Protein AF-B0SV85-F1 (afdb_monomer_lite)

Structure (mmCIF, N/CA/C/O backbone):
data_AF-B0SV85-F1
#
_entry.id   AF-B0SV85-F1
#
loop_
_atom_site.group_PDB
_atom_site.id
_atom_site.type_symbol
_atom_site.label_atom_id
_atom_site.label_alt_id
_atom_site.label_comp_id
_atom_site.label_asym_id
_atom_site.label_entity_id
_atom_site.label_seq_id
_atom_site.pdbx_PDB_ins_code
_atom_site.Cartn_x
_atom_site.Cartn_y
_atom_site.Cartn_z
_atom_site.occupancy
_at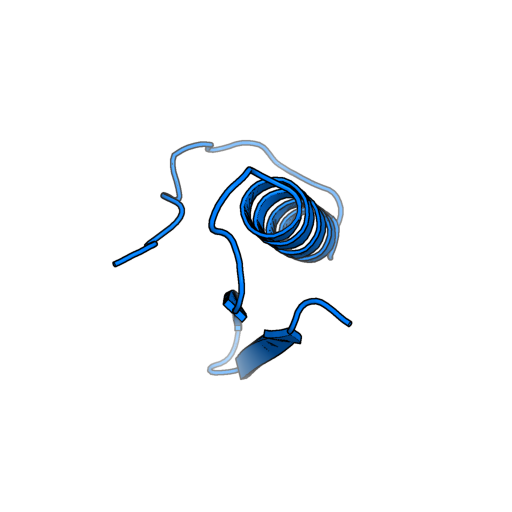om_site.B_iso_or_equiv
_atom_site.auth_seq_id
_atom_site.auth_comp_id
_atom_site.auth_asym_id
_atom_site.auth_atom_id
_atom_site.pdbx_PDB_model_num
ATOM 1 N N . MET A 1 1 ? -8.818 11.129 0.249 1.00 36.41 1 MET A N 1
ATOM 2 C CA . MET A 1 1 ? -7.635 12.012 0.297 1.00 36.41 1 MET A CA 1
ATOM 3 C C . MET A 1 1 ? -6.484 11.249 0.949 1.00 36.41 1 MET A C 1
ATOM 5 O O . MET A 1 1 ? -6.194 11.463 2.113 1.00 36.41 1 MET A O 1
ATOM 9 N N . THR A 1 2 ? -5.865 10.308 0.227 1.00 34.56 2 THR A N 1
ATOM 10 C CA . THR A 1 2 ? -4.624 9.644 0.672 1.00 34.56 2 THR A CA 1
ATOM 11 C C . THR A 1 2 ? -3.856 9.210 -0.574 1.00 34.56 2 THR A C 1
ATOM 13 O O . THR A 1 2 ? -4.014 8.100 -1.067 1.00 34.56 2 THR A O 1
ATOM 16 N N . ALA A 1 3 ? -3.087 10.133 -1.147 1.00 39.50 3 ALA A N 1
ATOM 17 C CA . ALA A 1 3 ? -2.098 9.826 -2.172 1.00 39.50 3 ALA A CA 1
ATOM 18 C C . ALA A 1 3 ? -0.752 9.677 -1.454 1.00 39.50 3 ALA A C 1
ATOM 20 O O . ALA A 1 3 ? -0.105 10.669 -1.122 1.00 39.50 3 ALA A O 1
ATOM 21 N N . ALA A 1 4 ? -0.376 8.438 -1.128 1.00 44.75 4 ALA A N 1
ATOM 22 C CA . ALA A 1 4 ? 0.942 8.142 -0.585 1.00 44.75 4 ALA A CA 1
ATOM 23 C C . ALA A 1 4 ? 1.986 8.378 -1.686 1.00 44.75 4 ALA A C 1
ATOM 25 O O . ALA A 1 4 ? 1.975 7.757 -2.745 1.00 44.75 4 ALA A O 1
ATOM 26 N N . TYR A 1 5 ? 2.834 9.356 -1.423 1.00 50.22 5 TYR A N 1
ATOM 27 C CA . TYR A 1 5 ? 3.728 10.022 -2.352 1.00 50.22 5 TYR A CA 1
ATOM 28 C C . TYR A 1 5 ? 4.953 9.163 -2.741 1.00 50.22 5 TYR A C 1
ATOM 30 O O . TYR A 1 5 ? 5.549 8.483 -1.904 1.00 50.22 5 TYR A O 1
ATOM 38 N N . VAL A 1 6 ? 5.330 9.209 -4.025 1.00 45.84 6 VAL A N 1
ATOM 39 C CA . VAL A 1 6 ? 6.507 8.552 -4.626 1.00 45.84 6 VAL A CA 1
ATOM 40 C C . VAL A 1 6 ? 7.699 9.509 -4.503 1.00 45.84 6 VAL A C 1
ATOM 42 O O . VAL A 1 6 ? 7.819 10.422 -5.315 1.00 45.84 6 VAL A O 1
ATOM 45 N N . ARG A 1 7 ? 8.556 9.364 -3.478 1.00 45.72 7 ARG A N 1
ATOM 46 C CA . ARG A 1 7 ? 9.728 10.255 -3.297 1.00 45.72 7 ARG A CA 1
ATOM 47 C C . ARG A 1 7 ? 11.102 9.591 -3.234 1.00 45.72 7 ARG A C 1
ATOM 49 O O . ARG A 1 7 ? 12.074 10.310 -3.053 1.00 45.72 7 ARG A O 1
ATOM 56 N N . ASP A 1 8 ? 11.224 8.280 -3.420 1.00 50.09 8 ASP A N 1
ATOM 57 C CA . ASP A 1 8 ? 12.522 7.617 -3.247 1.00 50.09 8 ASP A CA 1
ATOM 58 C C . ASP A 1 8 ? 13.030 6.973 -4.536 1.00 50.09 8 ASP A C 1
ATOM 60 O O . ASP A 1 8 ? 12.461 6.000 -5.026 1.00 50.09 8 ASP A O 1
ATOM 64 N N . GLY A 1 9 ? 14.158 7.480 -5.043 1.00 55.31 9 GLY A N 1
ATOM 65 C CA . GLY A 1 9 ? 14.977 6.875 -6.102 1.00 55.31 9 GLY A CA 1
ATOM 66 C C . GLY A 1 9 ? 15.765 5.642 -5.635 1.00 55.31 9 GLY A C 1
ATOM 67 O O . GLY A 1 9 ? 16.902 5.434 -6.053 1.00 55.31 9 GLY A O 1
ATOM 68 N N . ILE A 1 10 ? 15.187 4.841 -4.735 1.00 66.25 10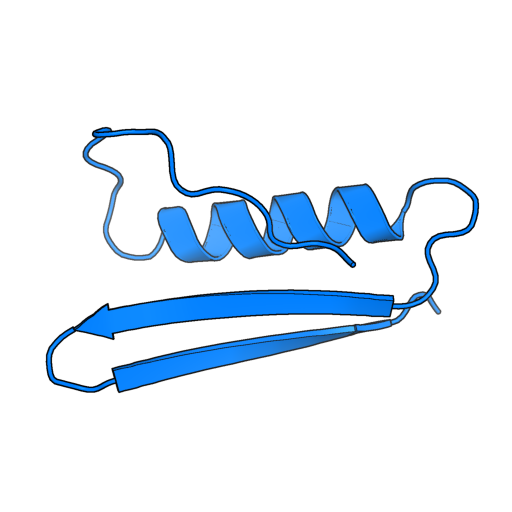 ILE A N 1
ATOM 69 C CA . ILE A 1 10 ? 15.788 3.621 -4.188 1.00 66.25 10 ILE A CA 1
ATOM 70 C C . ILE A 1 10 ? 15.508 2.451 -5.132 1.00 66.25 10 ILE A C 1
ATOM 72 O O . ILE A 1 10 ? 14.359 2.155 -5.461 1.00 66.25 10 ILE A O 1
ATOM 76 N N . ARG A 1 11 ? 16.564 1.726 -5.516 1.00 62.66 11 ARG A N 1
ATOM 77 C CA . ARG A 1 11 ? 16.438 0.440 -6.207 1.00 62.66 11 ARG A CA 1
ATOM 78 C C . ARG A 1 11 ? 15.951 -0.611 -5.210 1.00 62.66 11 ARG A C 1
ATOM 80 O O . ARG A 1 11 ? 16.731 -1.120 -4.411 1.00 62.66 11 ARG A O 1
ATOM 87 N N . THR A 1 12 ? 14.661 -0.917 -5.245 1.00 66.19 12 THR A N 1
ATOM 88 C CA . THR A 1 12 ? 14.059 -2.000 -4.464 1.00 66.19 12 THR A CA 1
ATOM 89 C C . THR A 1 12 ? 14.047 -3.301 -5.276 1.00 66.19 12 THR A C 1
ATOM 91 O O . THR A 1 12 ? 14.007 -3.259 -6.509 1.00 66.19 12 THR A O 1
ATOM 94 N N . PRO A 1 13 ? 14.076 -4.476 -4.623 1.00 76.19 13 PRO A N 1
ATOM 95 C CA . PRO A 1 13 ? 13.780 -5.740 -5.291 1.00 76.19 13 PRO A CA 1
ATOM 96 C C . PRO A 1 13 ? 12.431 -5.669 -6.019 1.00 76.19 13 PRO A C 1
ATOM 98 O O . PRO A 1 13 ? 11.496 -5.019 -5.540 1.00 76.19 13 PRO A O 1
ATOM 101 N N . PHE A 1 14 ? 12.315 -6.341 -7.167 1.00 71.75 14 PHE A N 1
ATOM 102 C CA . PHE A 1 14 ? 11.079 -6.350 -7.952 1.00 71.75 14 PHE A CA 1
ATOM 103 C C . PHE A 1 14 ? 9.893 -6.800 -7.078 1.00 71.75 14 PHE A C 1
ATOM 105 O O . PHE A 1 14 ? 9.967 -7.815 -6.391 1.00 71.75 14 PHE A O 1
ATOM 112 N N . GLY A 1 15 ? 8.823 -6.001 -7.038 1.00 72.81 15 GLY A N 1
ATOM 113 C CA . GLY A 1 15 ? 7.647 -6.242 -6.189 1.00 72.81 15 GLY A CA 1
ATOM 114 C C . GLY A 1 15 ? 7.728 -5.713 -4.745 1.00 72.81 15 GLY A C 1
ATOM 115 O O . GLY A 1 15 ? 6.682 -5.491 -4.130 1.00 72.81 15 GLY A O 1
ATOM 116 N N . ALA A 1 16 ? 8.914 -5.397 -4.210 1.00 82.44 16 ALA A N 1
ATOM 117 C CA . ALA A 1 16 ? 9.049 -4.879 -2.842 1.00 82.44 16 ALA A CA 1
ATOM 118 C C . ALA A 1 16 ? 8.418 -3.485 -2.671 1.00 82.44 16 ALA A C 1
ATOM 120 O O . ALA A 1 16 ? 7.856 -3.185 -1.617 1.00 82.44 16 ALA A O 1
ATOM 121 N N . SER A 1 17 ? 8.426 -2.652 -3.719 1.00 80.81 17 SER A N 1
ATOM 122 C CA . SER A 1 17 ? 7.702 -1.371 -3.719 1.00 80.81 17 SER A CA 1
ATOM 123 C C . SER A 1 17 ? 6.194 -1.564 -3.536 1.00 80.81 17 SER A C 1
ATOM 125 O O . SER A 1 17 ? 5.586 -0.848 -2.744 1.00 80.81 17 SER A O 1
ATOM 127 N N . GLY A 1 18 ? 5.602 -2.566 -4.196 1.00 83.25 18 GLY A N 1
ATOM 128 C CA . GLY A 1 18 ? 4.182 -2.896 -4.052 1.00 83.25 18 GLY A CA 1
ATOM 129 C C . GLY A 1 18 ? 3.838 -3.392 -2.648 1.00 83.25 18 GLY A C 1
ATOM 130 O O . GLY A 1 18 ? 2.892 -2.895 -2.037 1.00 83.25 18 GLY A O 1
ATOM 131 N N . ALA A 1 19 ? 4.655 -4.295 -2.095 1.00 85.62 19 ALA A N 1
ATOM 132 C CA . ALA A 1 19 ? 4.496 -4.776 -0.720 1.00 85.62 19 ALA A CA 1
ATOM 133 C C . ALA A 1 19 ? 4.621 -3.636 0.305 1.00 85.62 19 ALA A C 1
ATOM 135 O O . ALA A 1 19 ? 3.813 -3.533 1.228 1.00 85.62 19 ALA A O 1
ATOM 136 N N . ARG A 1 20 ? 5.580 -2.720 0.110 1.00 86.19 20 ARG A N 1
ATOM 137 C CA . ARG A 1 20 ? 5.735 -1.527 0.952 1.00 86.19 20 ARG A CA 1
ATOM 138 C C . ARG A 1 20 ? 4.512 -0.615 0.874 1.00 86.19 20 ARG A C 1
ATOM 140 O O . ARG A 1 20 ? 4.078 -0.109 1.904 1.00 86.19 20 ARG A O 1
ATOM 147 N N . MET A 1 21 ? 3.957 -0.394 -0.319 1.00 86.25 21 MET A N 1
ATOM 148 C CA . MET A 1 21 ? 2.750 0.423 -0.491 1.00 86.25 21 MET A CA 1
ATOM 149 C C . MET A 1 21 ? 1.540 -0.209 0.200 1.00 86.25 21 MET A C 1
ATOM 151 O O . MET A 1 21 ? 0.825 0.493 0.912 1.00 86.25 21 MET A O 1
ATOM 155 N N . ALA A 1 22 ? 1.357 -1.525 0.067 1.00 87.62 22 ALA A N 1
ATOM 156 C CA . ALA A 1 22 ? 0.299 -2.253 0.762 1.00 87.62 22 ALA A CA 1
ATOM 157 C C . ALA A 1 22 ? 0.456 -2.175 2.291 1.00 87.62 22 ALA A C 1
ATOM 159 O O . ALA A 1 22 ? -0.499 -1.844 2.988 1.00 87.62 22 ALA A O 1
ATOM 160 N N . LEU A 1 23 ? 1.669 -2.385 2.816 1.00 89.69 23 LEU A N 1
ATOM 161 C CA . LEU A 1 23 ? 1.954 -2.274 4.249 1.00 89.69 23 LEU A CA 1
ATOM 162 C C . LEU A 1 23 ? 1.719 -0.853 4.781 1.00 89.69 23 LEU A C 1
ATOM 164 O O . LEU A 1 23 ? 1.190 -0.673 5.874 1.00 89.69 23 LEU A O 1
ATOM 168 N N . THR A 1 24 ? 2.105 0.175 4.026 1.00 89.75 24 THR A N 1
ATOM 169 C CA . THR A 1 24 ? 1.826 1.566 4.404 1.00 89.75 24 THR A CA 1
ATOM 170 C C . THR A 1 24 ? 0.324 1.845 4.411 1.00 89.75 24 THR A C 1
ATOM 172 O O . THR A 1 24 ? -0.159 2.464 5.353 1.00 89.75 24 THR A O 1
ATOM 175 N N . ALA A 1 25 ? -0.421 1.362 3.413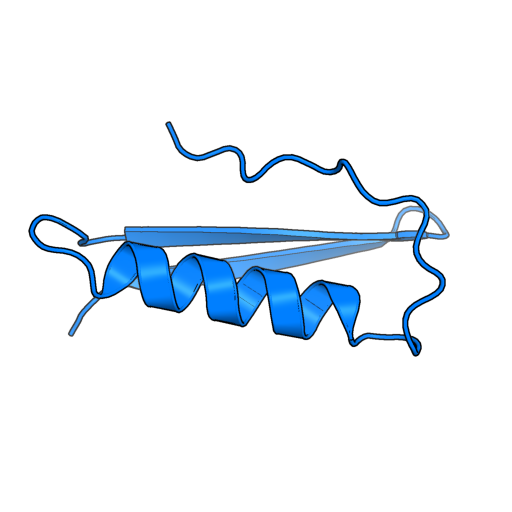 1.00 89.75 25 ALA A N 1
ATOM 176 C CA . ALA A 1 25 ? -1.875 1.502 3.365 1.00 89.75 25 ALA A CA 1
ATOM 177 C C . ALA A 1 25 ? -2.563 0.803 4.552 1.00 89.75 25 ALA A C 1
ATOM 179 O O . ALA A 1 25 ? -3.447 1.395 5.164 1.00 89.75 25 ALA A O 1
ATOM 180 N N . LEU A 1 26 ? -2.111 -0.399 4.926 1.00 90.69 26 LEU A N 1
ATOM 181 C CA . LEU A 1 26 ? -2.584 -1.112 6.118 1.00 90.69 26 LEU A CA 1
ATOM 182 C C . LEU A 1 26 ? -2.299 -0.330 7.404 1.00 90.69 26 LEU A C 1
ATOM 184 O O . LEU A 1 26 ? -3.206 -0.124 8.200 1.00 90.69 26 LEU A O 1
ATOM 188 N N . ARG A 1 27 ? -1.086 0.207 7.574 1.00 90.94 27 ARG A N 1
ATOM 189 C CA . ARG A 1 27 ? -0.755 1.022 8.757 1.00 90.94 27 ARG A CA 1
ATOM 190 C C . ARG A 1 27 ? -1.606 2.288 8.873 1.00 90.94 27 ARG A C 1
ATOM 192 O O . ARG A 1 27 ? -1.944 2.700 9.975 1.00 90.94 27 ARG A O 1
ATOM 199 N N . GLN A 1 28 ? -1.957 2.910 7.747 1.00 88.81 28 GLN A N 1
ATOM 200 C CA . GLN A 1 28 ? -2.883 4.050 7.732 1.00 88.81 28 GLN A CA 1
ATOM 201 C C . GLN A 1 28 ? -4.327 3.623 8.037 1.00 88.81 28 GLN A C 1
ATOM 203 O O . GLN A 1 28 ? -5.071 4.385 8.645 1.00 88.81 28 GLN A O 1
ATOM 208 N N . LEU A 1 29 ? -4.720 2.411 7.640 1.00 90.44 29 LEU A N 1
ATOM 209 C CA . LEU A 1 29 ? -6.031 1.836 7.937 1.00 90.44 29 LEU A CA 1
ATOM 210 C C . LEU A 1 29 ? -6.190 1.465 9.421 1.00 90.44 29 LEU A C 1
ATOM 212 O O . LEU A 1 29 ? -7.278 1.604 9.969 1.00 90.44 29 LEU A O 1
ATOM 216 N N . GLU A 1 30 ? -5.115 1.010 10.064 1.00 91.06 30 GLU A N 1
ATOM 217 C CA . GLU A 1 30 ? -5.075 0.679 11.494 1.00 91.06 30 GLU A CA 1
ATOM 218 C C . GLU A 1 30 ? -5.072 1.919 12.402 1.00 91.06 30 GLU A C 1
ATOM 220 O O . GLU A 1 30 ? -5.387 1.814 13.589 1.00 91.06 30 GLU A O 1
ATOM 225 N N . ALA A 1 31 ? -4.735 3.097 11.866 1.00 89.19 31 ALA A N 1
ATOM 226 C CA . ALA A 1 31 ? -4.776 4.342 12.619 1.00 89.19 31 ALA A CA 1
ATOM 227 C C . ALA A 1 31 ? -6.221 4.691 13.049 1.00 89.19 31 ALA A C 1
ATOM 229 O O . ALA A 1 31 ? -7.177 4.382 12.330 1.00 89.19 31 ALA A O 1
ATOM 230 N N . PRO A 1 32 ? -6.419 5.365 14.201 1.00 90.19 32 PRO A N 1
ATOM 231 C CA . PRO A 1 32 ? -7.749 5.757 14.665 1.00 90.19 32 PRO A CA 1
ATOM 232 C C . PRO A 1 32 ? -8.528 6.547 13.603 1.00 90.19 32 PRO A C 1
ATOM 234 O O . PRO A 1 32 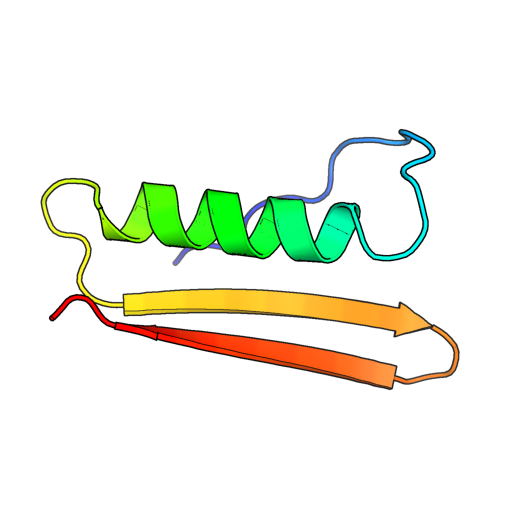? -8.017 7.507 13.031 1.00 90.19 32 PRO A O 1
ATOM 237 N N . GLY A 1 33 ? -9.774 6.140 13.342 1.00 85.12 33 GLY A N 1
ATOM 238 C CA . GLY A 1 33 ? -10.620 6.726 12.293 1.00 85.12 33 GLY A CA 1
ATOM 239 C C . GLY A 1 33 ? -10.399 6.151 10.885 1.00 85.12 33 GLY A C 1
ATOM 240 O O . GLY A 1 33 ? -11.161 6.479 9.972 1.00 85.12 33 GLY A O 1
ATOM 241 N N . GLY A 1 34 ? -9.415 5.265 10.703 1.00 86.94 34 GLY A N 1
ATOM 242 C CA . GLY A 1 34 ? -9.212 4.499 9.478 1.00 86.94 34 GLY A CA 1
ATOM 243 C C . GLY A 1 34 ? -10.330 3.477 9.251 1.00 86.94 34 GLY A C 1
ATOM 244 O O . GLY A 1 34 ? -10.663 2.684 10.129 1.00 86.94 34 GLY A O 1
ATOM 245 N N . GLN A 1 35 ? -10.932 3.511 8.060 1.00 91.06 35 GLN A N 1
ATOM 246 C CA . GLN A 1 35 ? -12.016 2.595 7.661 1.00 91.06 35 GLN A CA 1
ATOM 247 C C . GLN A 1 35 ? -11.753 1.934 6.308 1.00 91.06 35 GLN A C 1
ATOM 249 O O . GLN A 1 35 ? -12.141 0.790 6.088 1.00 91.06 35 GLN A O 1
ATOM 254 N N . ARG A 1 36 ? -11.100 2.658 5.390 1.00 91.56 36 ARG A N 1
ATOM 255 C CA . ARG A 1 36 ? -10.822 2.212 4.022 1.00 91.56 36 ARG A CA 1
ATOM 256 C C . ARG A 1 36 ? -9.451 2.704 3.583 1.00 91.56 36 ARG A C 1
ATOM 258 O O . ARG A 1 36 ? -9.081 3.836 3.892 1.00 91.56 36 ARG A O 1
ATOM 265 N N . ALA A 1 37 ? -8.735 1.890 2.820 1.00 90.25 37 ALA A N 1
ATOM 266 C CA . ALA A 1 37 ? -7.475 2.264 2.193 1.00 90.25 37 ALA A CA 1
ATOM 267 C C . ALA A 1 37 ? -7.390 1.730 0.757 1.00 90.25 37 ALA A C 1
ATOM 269 O O . ALA A 1 37 ? -8.007 0.725 0.408 1.00 90.25 37 ALA A O 1
ATOM 270 N N . LEU A 1 38 ? -6.616 2.419 -0.084 1.00 89.44 38 LEU A N 1
ATOM 271 C CA . LEU A 1 38 ? -6.378 2.044 -1.476 1.00 89.44 38 LEU A CA 1
ATOM 272 C C . LEU A 1 38 ? -4.879 2.120 -1.772 1.00 89.44 38 LEU A C 1
ATOM 274 O O . LEU A 1 38 ? -4.259 3.165 -1.574 1.00 89.44 38 LEU A O 1
ATOM 278 N N . ALA A 1 39 ? -4.312 1.028 -2.278 1.00 89.88 39 ALA A N 1
ATOM 279 C CA . ALA A 1 39 ? -2.949 0.982 -2.796 1.00 89.88 39 ALA A CA 1
ATOM 280 C C . ALA A 1 39 ? -2.981 0.744 -4.311 1.00 89.88 39 ALA A C 1
ATOM 282 O O . ALA A 1 39 ? -3.668 -0.166 -4.775 1.00 89.88 39 ALA A O 1
ATOM 283 N N . THR A 1 40 ? -2.238 1.546 -5.077 1.00 87.50 40 THR A N 1
ATOM 284 C CA . THR A 1 40 ? -2.104 1.418 -6.539 1.00 87.50 40 THR A CA 1
ATOM 285 C C . THR A 1 40 ? -0.630 1.364 -6.934 1.00 87.50 40 THR A C 1
ATOM 287 O O . THR A 1 40 ? 0.208 1.971 -6.271 1.00 87.50 40 THR A O 1
ATOM 290 N N . LEU A 1 41 ? -0.300 0.613 -7.986 1.00 85.00 41 LEU A N 1
ATOM 291 C CA . LEU A 1 41 ? 1.070 0.453 -8.479 1.00 85.00 41 LEU A CA 1
ATOM 292 C C . LEU A 1 41 ? 1.088 0.360 -10.010 1.00 85.00 41 LEU A C 1
ATOM 294 O O . LEU A 1 41 ? 0.295 -0.383 -10.585 1.00 85.00 41 LEU A O 1
ATOM 298 N N . CYS A 1 42 ? 2.032 1.057 -10.650 1.00 85.38 42 CYS A N 1
ATOM 299 C CA . CYS A 1 42 ? 2.393 0.855 -12.056 1.00 85.38 42 CYS A CA 1
ATOM 300 C C . CYS A 1 42 ? 3.503 -0.201 -12.152 1.00 85.38 42 CYS A C 1
ATOM 302 O O . CYS A 1 42 ? 4.504 -0.108 -11.438 1.00 85.38 42 CYS A O 1
ATOM 304 N N . ILE A 1 43 ? 3.317 -1.201 -13.013 1.00 83.31 43 ILE A N 1
ATOM 305 C CA . ILE A 1 43 ? 4.234 -2.342 -13.175 1.00 83.31 43 ILE A CA 1
ATOM 306 C C . ILE A 1 43 ? 5.086 -2.196 -14.461 1.00 83.31 43 ILE A C 1
ATOM 308 O O . ILE A 1 43 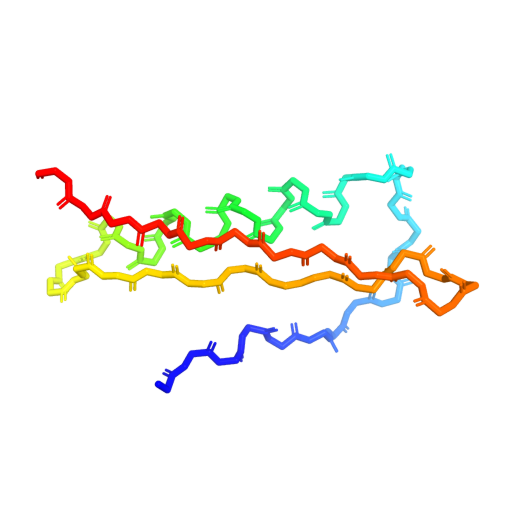? 6.079 -2.900 -14.627 1.00 83.31 43 ILE A O 1
ATOM 312 N N . GLY A 1 44 ? 4.794 -1.202 -15.312 1.00 78.75 44 GLY A N 1
ATOM 313 C CA . GLY A 1 44 ? 5.428 -0.998 -16.623 1.00 78.75 44 GLY A CA 1
ATOM 314 C C . GLY A 1 44 ? 4.651 -1.689 -17.750 1.00 78.75 44 GLY A C 1
ATOM 315 O O . GLY A 1 44 ? 3.718 -2.439 -17.475 1.00 78.75 44 GLY A O 1
ATOM 316 N N . ALA A 1 45 ? 5.004 -1.411 -19.012 1.00 83.62 45 ALA A N 1
ATOM 317 C CA . ALA A 1 45 ? 4.310 -1.943 -20.200 1.00 83.62 45 ALA A CA 1
ATOM 318 C C . ALA A 1 45 ? 2.773 -1.776 -20.141 1.00 83.62 45 ALA A C 1
ATOM 320 O O . ALA A 1 45 ? 2.028 -2.711 -20.425 1.00 83.62 45 ALA A O 1
ATOM 321 N N . ASP A 1 46 ? 2.320 -0.600 -19.692 1.00 85.81 46 ASP A N 1
ATOM 322 C CA . ASP A 1 46 ? 0.904 -0.237 -19.522 1.00 85.81 46 ASP A CA 1
ATOM 323 C C . ASP A 1 46 ? 0.106 -1.128 -18.549 1.00 85.81 46 ASP A C 1
ATOM 325 O O . ASP A 1 46 ? -1.124 -1.175 -18.585 1.00 85.81 46 ASP A O 1
ATOM 329 N N . GLN A 1 47 ? 0.792 -1.804 -17.621 1.00 84.44 47 GLN A N 1
ATOM 330 C CA . GLN A 1 47 ? 0.160 -2.614 -16.579 1.00 84.44 47 GLN A CA 1
ATOM 331 C C . GLN A 1 47 ? 0.088 -1.877 -15.243 1.00 84.44 47 GLN A C 1
ATOM 333 O O . GLN A 1 47 ? 1.038 -1.223 -14.796 1.00 84.44 47 GLN A O 1
ATOM 338 N N . GLY A 1 48 ? -1.037 -2.058 -14.555 1.00 86.44 48 GLY A N 1
ATOM 339 C CA . GLY A 1 48 ? -1.257 -1.547 -13.211 1.00 86.44 48 GLY A CA 1
ATOM 340 C C . GLY A 1 48 ? -1.967 -2.559 -12.321 1.00 86.44 48 GLY A C 1
ATOM 341 O O . GLY A 1 48 ? -2.685 -3.437 -12.793 1.00 86.44 48 GLY A O 1
ATOM 342 N N . ALA A 1 49 ? -1.775 -2.414 -11.013 1.00 86.19 49 ALA A N 1
ATOM 343 C CA . ALA A 1 49 ? -2.481 -3.182 -9.995 1.00 86.19 49 ALA A CA 1
ATOM 344 C C . ALA A 1 49 ? -3.077 -2.248 -8.936 1.00 86.19 49 ALA A C 1
ATOM 346 O O . ALA A 1 49 ? -2.477 -1.230 -8.583 1.00 86.19 49 ALA A O 1
ATOM 347 N N . ALA A 1 50 ? -4.244 -2.619 -8.404 1.00 91.00 50 ALA A N 1
ATOM 348 C CA . ALA A 1 50 ? -4.910 -1.909 -7.318 1.00 91.00 50 ALA A CA 1
ATOM 349 C C . ALA A 1 50 ? -5.430 -2.883 -6.250 1.00 91.00 50 ALA A C 1
ATOM 351 O O . ALA A 1 50 ? -5.884 -3.993 -6.552 1.00 91.00 50 ALA A O 1
ATOM 352 N N . ARG A 1 51 ? -5.371 -2.458 -4.987 1.00 89.38 51 ARG A N 1
ATOM 353 C CA . ARG A 1 51 ? -5.931 -3.173 -3.836 1.00 89.38 51 ARG A CA 1
ATOM 354 C C . ARG A 1 51 ? -6.713 -2.211 -2.957 1.00 89.38 51 ARG A C 1
ATOM 356 O O . ARG A 1 51 ? -6.141 -1.261 -2.426 1.00 89.38 51 ARG A O 1
ATOM 363 N N . ALA A 1 52 ? -8.005 -2.484 -2.816 1.00 91.88 52 ALA A N 1
ATOM 364 C CA . ALA A 1 52 ? -8.865 -1.862 -1.822 1.00 91.88 52 ALA A CA 1
ATOM 365 C C . ALA A 1 52 ? -8.827 -2.698 -0.537 1.00 91.88 52 ALA A C 1
ATOM 367 O O . ALA A 1 52 ? -8.839 -3.927 -0.596 1.00 91.88 52 ALA A O 1
ATOM 368 N N . LEU A 1 53 ? -8.739 -2.021 0.600 1.00 89.75 53 LEU A N 1
ATOM 369 C CA . LEU A 1 53 ? -8.662 -2.606 1.932 1.00 89.75 53 LEU A CA 1
AT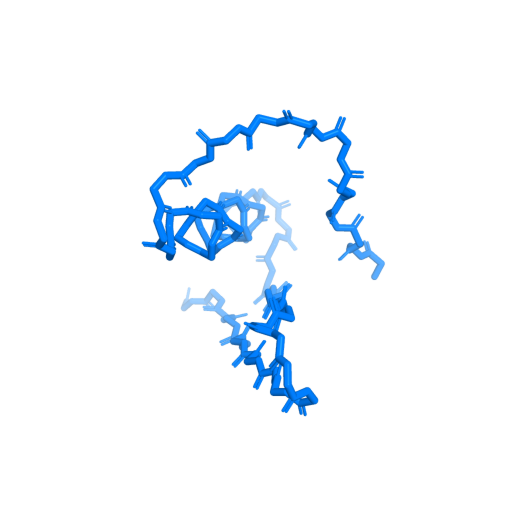OM 370 C C . LEU A 1 53 ? -9.709 -1.924 2.808 1.00 89.75 53 LEU A C 1
ATOM 372 O O . LEU A 1 53 ? -9.877 -0.705 2.736 1.00 89.75 53 LEU A O 1
ATOM 376 N N . GLU A 1 54 ? -10.378 -2.697 3.648 1.00 92.69 54 GLU A N 1
ATOM 377 C CA . GLU A 1 54 ? -11.336 -2.204 4.633 1.00 92.69 54 GLU A CA 1
ATOM 378 C C . GLU A 1 54 ? -11.020 -2.795 6.002 1.00 92.69 54 GLU A C 1
ATOM 380 O O . GLU A 1 54 ? -10.465 -3.892 6.106 1.00 92.69 54 GLU A O 1
ATOM 385 N N . ARG A 1 55 ? -11.290 -2.020 7.053 1.00 85.62 55 ARG A N 1
ATOM 386 C CA . ARG A 1 55 ? -11.088 -2.469 8.429 1.00 85.62 55 ARG A CA 1
ATOM 387 C C . ARG A 1 55 ? -12.295 -3.314 8.836 1.00 85.62 55 ARG A C 1
ATOM 389 O O . ARG A 1 55 ? -13.419 -2.834 8.707 1.00 85.62 55 ARG A O 1
ATOM 396 N N . ALA A 1 56 ? -12.032 -4.543 9.282 1.00 78.12 56 ALA A N 1
ATOM 397 C CA . ALA A 1 56 ? -13.042 -5.434 9.854 1.00 78.12 56 ALA A CA 1
ATOM 398 C C . ALA A 1 56 ? -13.581 -4.902 11.189 1.00 78.12 56 ALA A C 1
ATOM 400 O O . ALA A 1 56 ? -12.805 -4.230 11.915 1.00 78.12 56 ALA A O 1
#

InterPro domains:
  IPR016039 Thiolase-like [G3DSA:3.40.47.10] (10-56)
  IPR016039 Thiolase-like [SSF53901] (13-55)
  IPR020617 Thiolase, C-terminal [PF02803] (12-54)

Radius of gyration: 12.12 Å; chains: 1; bounding box: 30×18×35 Å

Organism: Caulobacter sp. (strain K31) (NCBI:txid366602)

Sequence (56 aa):
MTAAYVRDGIRTPFGASGARMALTALRQLEAPGGQRALATLCIGADQGAARALERA

pLDDT: mean 78.57, std 16.37, range [34.56, 92.69]

Secondary structure (DSSP, 8-state):
-----------PPTTHHHHHHHHHHHHHHHSTT--EEEEEEEEETTEEEEEEEE--

Foldseek 3Di:
DDDPDDDDPDDDDQCVVQVVQVVVQVVQLPPPPRAKGKGKDDNDPPDIDIDIDGDD